Protein AF-A0A9D5QH71-F1 (afdb_monomer_lite)

Radius of gyration: 15.06 Å; chains: 1; bounding box: 37×32×44 Å

Secondary structure (DSSP, 8-state):
-B-EE-S--EEETTEEEEEEEEEEEEPPP-SSTTSS-EEEEEEEEETTTEEEEEEEEETTTEEEEEETTTEEEEEE--S--SS---EE---HHHHHHHHHHHHT-B-SS-HHHHHHHHHHHTT---SS-B--HHHHHHHHHHHHTT--

pLDDT: mean 78.32, std 13.32, range [40.09, 92.69]

Sequence (148 aa):
MDLRLYKAPYSEPYRPQVMRLLFEGAVPEGDGPMARREFYIYVWIRDAVHVESFQAVLADAVTLVYRAPGYLTAGRIGRVPFNRAIQASNQAGDKGLICDVMRDLSCAHFPKLVRLIERIAQGEMIACPRLAGEEADYLAHIAGKVNV

Foldseek 3Di:
DEKDFPDQWDADPVQNQKIKTKIKDWDPADPDPLGIWIKIKIFIAGNLWFTQKMWIDTHQFKIWIDGPQQDIFIATHPNDRDDDDGPGDPPPVRLVVRLVVLVPYAYPLQRVVSVLVSCVSVRDRDNTSTGDDSSSVVSVVSSVVVVD

Structure (mmCIF, N/CA/C/O backbone):
data_AF-A0A9D5QH71-F1
#
_entry.id   AF-A0A9D5QH71-F1
#
loop_
_atom_site.group_PDB
_atom_site.id
_atom_site.type_symbol
_atom_site.label_atom_id
_atom_site.label_alt_id
_atom_site.label_comp_id
_atom_site.label_asym_id
_atom_site.label_entity_id
_atom_site.label_seq_id
_atom_site.pdbx_PDB_ins_code
_atom_site.Cartn_x
_atom_site.Cartn_y
_atom_site.Cartn_z
_atom_site.occupancy
_atom_site.B_iso_or_equiv
_atom_site.auth_seq_id
_atom_site.auth_comp_id
_atom_site.auth_asym_id
_atom_site.auth_atom_id
_atom_site.pdbx_PDB_model_num
ATOM 1 N N . MET A 1 1 ? -4.585 -3.176 -14.233 1.00 78.12 1 MET A N 1
ATOM 2 C CA . MET A 1 1 ? -3.951 -4.306 -13.526 1.00 78.12 1 MET A CA 1
ATOM 3 C C . MET A 1 1 ? -4.735 -4.564 -12.257 1.00 78.12 1 MET A C 1
ATOM 5 O O . MET A 1 1 ? -4.874 -3.650 -11.452 1.00 78.12 1 MET A O 1
ATOM 9 N N . ASP A 1 2 ? -5.249 -5.778 -12.085 1.00 83.75 2 ASP A N 1
ATOM 10 C CA . ASP A 1 2 ? -6.093 -6.093 -10.932 1.00 83.75 2 ASP A CA 1
ATOM 11 C C . ASP A 1 2 ? -5.257 -6.616 -9.763 1.00 83.75 2 ASP A C 1
ATOM 13 O O . ASP A 1 2 ? -4.511 -7.588 -9.885 1.00 83.75 2 ASP A O 1
ATOM 17 N N . LEU A 1 3 ? -5.391 -5.944 -8.623 1.00 86.31 3 LEU A N 1
ATOM 18 C CA . LEU A 1 3 ? -4.862 -6.349 -7.334 1.00 86.31 3 LEU A CA 1
ATOM 19 C C . LEU A 1 3 ? -5.868 -7.227 -6.606 1.00 86.31 3 LEU A C 1
ATOM 21 O O . LEU A 1 3 ? -7.049 -6.887 -6.467 1.00 86.31 3 LEU A O 1
ATOM 25 N N . ARG A 1 4 ? -5.357 -8.309 -6.031 1.00 87.31 4 ARG A N 1
ATOM 26 C CA . ARG A 1 4 ? -6.100 -9.170 -5.113 1.00 87.31 4 ARG A CA 1
ATOM 27 C C . ARG A 1 4 ? -5.466 -9.151 -3.733 1.00 87.31 4 ARG A C 1
ATOM 29 O O . ARG A 1 4 ? -4.257 -8.976 -3.597 1.00 87.31 4 ARG A O 1
ATOM 36 N N . LEU A 1 5 ? -6.288 -9.347 -2.705 1.00 86.56 5 LEU A N 1
ATOM 37 C CA . LEU A 1 5 ? -5.793 -9.559 -1.350 1.00 86.56 5 LEU A CA 1
ATOM 38 C C . LEU A 1 5 ? -5.080 -10.920 -1.309 1.00 86.56 5 LEU A C 1
ATOM 40 O O . LEU A 1 5 ? -5.708 -11.953 -1.526 1.00 86.56 5 LEU A O 1
ATOM 44 N N . TYR A 1 6 ? -3.771 -10.912 -1.076 1.00 81.31 6 TYR A N 1
ATOM 45 C CA . TYR A 1 6 ? -2.928 -12.108 -1.133 1.00 81.31 6 TYR A CA 1
ATOM 46 C C . TYR A 1 6 ? -3.024 -12.952 0.140 1.00 81.31 6 TYR A C 1
ATOM 48 O O . TYR A 1 6 ? -2.979 -14.180 0.095 1.00 81.31 6 TYR A O 1
ATOM 56 N N . LYS A 1 7 ? -3.145 -12.293 1.297 1.00 78.06 7 LYS A N 1
ATOM 57 C CA . LYS A 1 7 ? -3.219 -12.945 2.609 1.00 78.06 7 LYS A CA 1
ATOM 58 C C . LYS A 1 7 ? -4.321 -12.335 3.458 1.00 78.06 7 LYS A C 1
ATOM 60 O O . LYS A 1 7 ? -4.687 -11.177 3.266 1.00 78.06 7 LYS A O 1
ATOM 65 N N . ALA A 1 8 ? -4.819 -13.120 4.413 1.00 80.50 8 ALA A N 1
ATOM 66 C CA . ALA A 1 8 ? -5.758 -12.630 5.412 1.00 80.50 8 ALA A CA 1
ATOM 67 C C . ALA A 1 8 ? -5.192 -11.382 6.122 1.00 80.50 8 ALA A C 1
ATOM 69 O O . ALA A 1 8 ? -3.974 -11.313 6.336 1.00 80.50 8 ALA A O 1
ATOM 70 N N . PRO A 1 9 ? -6.046 -10.406 6.484 1.00 83.62 9 PRO A N 1
ATOM 71 C CA . PRO A 1 9 ? -5.626 -9.264 7.285 1.00 83.62 9 PRO A CA 1
ATOM 72 C C . PRO A 1 9 ? -4.942 -9.724 8.571 1.00 83.62 9 PRO A C 1
ATOM 74 O O . PRO A 1 9 ? -5.374 -10.688 9.198 1.00 83.62 9 PRO A O 1
ATOM 77 N N . TYR A 1 10 ? -3.883 -9.025 8.964 1.00 83.50 10 TYR A N 1
ATOM 78 C CA . TYR A 1 10 ? -3.117 -9.348 10.166 1.00 83.50 10 TYR A CA 1
ATOM 79 C C . TYR A 1 10 ? -3.059 -8.145 11.103 1.00 83.50 10 TYR A C 1
ATOM 81 O O . TYR A 1 10 ? -2.637 -7.069 10.680 1.00 83.50 10 TYR A O 1
ATOM 89 N N . SER A 1 11 ? -3.440 -8.319 12.368 1.00 83.50 11 SER A N 1
ATOM 90 C CA . SER A 1 11 ? -3.303 -7.276 13.393 1.00 83.50 11 SER A CA 1
ATOM 91 C C . SER A 1 11 ? -1.898 -7.265 13.993 1.00 83.50 11 SER A C 1
ATOM 93 O O . SER A 1 11 ? -1.343 -8.312 14.324 1.00 83.50 11 SER A O 1
ATOM 95 N N . GLU A 1 12 ? -1.309 -6.081 14.158 1.00 80.38 12 GLU A N 1
ATOM 96 C CA . GLU A 1 12 ? 0.021 -5.937 14.759 1.00 80.38 12 GLU A CA 1
ATOM 97 C C . GLU A 1 12 ? -0.009 -6.324 16.257 1.00 80.38 12 GLU A C 1
ATOM 99 O O . GLU A 1 12 ? -0.765 -5.717 17.018 1.00 80.38 12 GLU A O 1
ATOM 104 N N . PRO A 1 13 ? 0.835 -7.263 16.740 1.00 79.94 13 PRO A N 1
ATOM 105 C CA . PRO A 1 13 ? 0.757 -7.790 18.111 1.00 79.94 13 PRO A CA 1
ATOM 106 C C . PRO A 1 13 ? 0.865 -6.728 19.209 1.00 79.94 13 PRO A C 1
ATOM 108 O O . PRO A 1 13 ? 0.237 -6.835 20.256 1.00 79.94 13 PRO A O 1
ATOM 111 N N . TYR A 1 14 ? 1.661 -5.686 18.961 1.00 82.75 14 TYR A N 1
ATOM 112 C CA . TYR A 1 14 ? 1.904 -4.593 19.907 1.00 82.75 14 TYR A CA 1
ATOM 113 C C . TYR A 1 14 ? 1.059 -3.346 19.613 1.00 82.75 14 TYR A C 1
ATOM 115 O O . TYR A 1 14 ? 1.163 -2.345 20.320 1.00 82.75 14 TYR A O 1
ATOM 123 N N . ARG A 1 15 ? 0.258 -3.384 18.543 1.00 84.06 15 ARG A N 1
ATOM 124 C CA . ARG A 1 15 ? -0.655 -2.322 18.108 1.00 84.06 15 ARG A CA 1
ATOM 125 C C . ARG A 1 15 ? -1.903 -2.972 17.494 1.00 84.06 15 ARG A C 1
ATOM 127 O O . ARG A 1 15 ? -2.083 -2.880 16.284 1.00 84.06 15 ARG A O 1
ATOM 134 N N . PRO A 1 16 ? -2.751 -3.646 18.293 1.00 82.75 16 PRO A N 1
ATOM 135 C CA . PRO A 1 16 ? -3.879 -4.443 17.792 1.00 82.75 16 PRO A CA 1
ATOM 136 C C . PRO A 1 16 ? -4.898 -3.631 16.980 1.00 82.75 16 PRO A C 1
ATOM 138 O O . PRO A 1 16 ? -5.620 -4.188 16.158 1.00 82.75 16 PRO A O 1
ATOM 141 N N . GLN A 1 17 ? -4.923 -2.312 17.171 1.00 84.38 17 GLN A N 1
ATOM 142 C CA . GLN A 1 17 ? -5.705 -1.368 16.380 1.00 84.38 17 GLN A CA 1
ATOM 143 C C . GLN A 1 17 ? -5.167 -1.146 14.955 1.00 84.38 17 GLN A C 1
ATOM 145 O O . GLN A 1 17 ? -5.827 -0.498 14.149 1.00 84.38 17 GLN A O 1
ATOM 150 N N . VAL A 1 18 ? -3.962 -1.626 14.638 1.00 87.31 18 VAL A N 1
ATOM 151 C CA . VAL A 1 18 ? -3.333 -1.509 13.319 1.00 87.31 18 VAL A CA 1
ATOM 152 C C . VAL A 1 18 ? -3.416 -2.845 12.597 1.00 87.31 18 VAL A C 1
ATOM 154 O O . VAL A 1 18 ? -2.858 -3.847 13.043 1.00 87.31 18 VAL A O 1
ATOM 157 N N . MET A 1 19 ? -4.062 -2.832 11.438 1.00 88.94 19 MET A N 1
ATOM 158 C CA . MET A 1 19 ? -4.164 -3.976 10.543 1.00 88.94 19 MET A CA 1
ATOM 159 C C . MET A 1 19 ? -3.252 -3.830 9.337 1.00 88.94 19 MET A C 1
ATOM 161 O O . MET A 1 19 ? -3.104 -2.746 8.773 1.00 88.94 19 MET A O 1
ATOM 165 N N . ARG A 1 20 ? -2.692 -4.956 8.908 1.00 89.69 20 ARG A N 1
ATOM 166 C CA . ARG A 1 20 ? -1.887 -5.089 7.701 1.00 89.69 20 ARG A CA 1
ATOM 167 C C . ARG A 1 20 ? -2.694 -5.763 6.610 1.00 89.69 20 ARG A C 1
ATOM 169 O O . ARG A 1 20 ? -3.175 -6.880 6.800 1.00 89.69 20 ARG A O 1
ATOM 176 N N . LEU A 1 21 ? -2.758 -5.115 5.456 1.00 90.38 21 LEU A N 1
ATOM 177 C CA . LEU A 1 21 ? -3.255 -5.703 4.218 1.00 90.38 21 LEU A CA 1
ATOM 178 C C . LEU A 1 21 ? -2.091 -5.926 3.261 1.00 90.38 21 LEU A C 1
ATOM 180 O O . LEU A 1 21 ? -1.220 -5.064 3.135 1.00 90.38 21 LEU A O 1
ATOM 184 N N . LEU A 1 22 ? -2.084 -7.081 2.598 1.00 90.19 22 LEU A N 1
ATOM 185 C CA . LEU A 1 22 ? -1.113 -7.4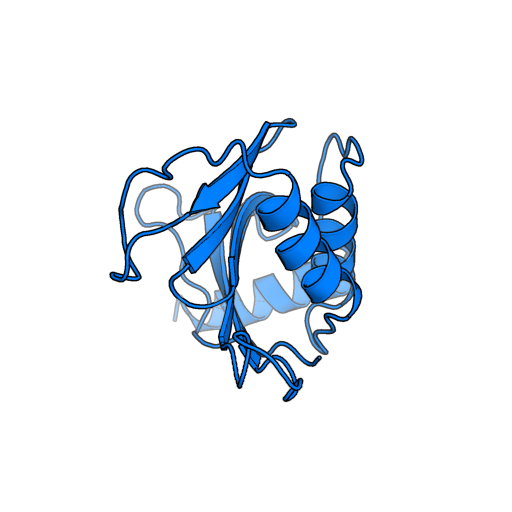20 1.566 1.00 90.19 22 LEU A CA 1
ATOM 186 C C . LEU A 1 22 ? -1.847 -7.716 0.265 1.00 90.19 22 LEU A C 1
ATOM 188 O O . LEU A 1 22 ? -2.593 -8.691 0.175 1.00 90.19 22 LEU A O 1
ATOM 192 N N . PHE A 1 23 ? -1.610 -6.874 -0.728 1.00 90.25 23 PHE A N 1
ATOM 193 C CA . PHE A 1 23 ? -2.120 -7.016 -2.080 1.00 90.25 23 PHE A CA 1
ATOM 194 C C . PHE A 1 23 ? -1.020 -7.504 -3.010 1.00 90.25 23 PHE A C 1
ATOM 196 O O . PHE A 1 23 ? 0.133 -7.092 -2.870 1.00 90.25 23 PHE A O 1
ATOM 203 N N . GLU A 1 24 ? -1.393 -8.327 -3.981 1.00 88.38 24 GLU A N 1
ATOM 204 C CA . GLU A 1 24 ? -0.519 -8.732 -5.078 1.00 88.38 24 GLU A CA 1
ATOM 205 C C . GLU A 1 24 ? -1.207 -8.527 -6.428 1.00 88.38 24 GLU A C 1
ATOM 207 O O . GLU A 1 24 ? -2.434 -8.622 -6.542 1.00 88.38 24 GLU A O 1
ATOM 212 N N . GLY A 1 25 ? -0.405 -8.274 -7.455 1.00 84.75 25 GLY A N 1
ATOM 213 C CA . GLY A 1 25 ? -0.822 -8.270 -8.849 1.00 84.75 25 GLY A CA 1
ATOM 214 C C . GLY A 1 25 ? 0.357 -8.573 -9.765 1.00 84.75 25 GLY A C 1
ATOM 215 O O . GLY A 1 25 ? 1.517 -8.414 -9.385 1.00 84.75 25 GLY A O 1
ATOM 216 N N . ALA A 1 26 ? 0.060 -9.016 -10.982 1.00 80.25 26 ALA A N 1
ATOM 217 C CA . ALA A 1 26 ? 1.065 -9.239 -12.013 1.00 80.25 26 ALA A CA 1
ATOM 218 C C . ALA A 1 26 ? 1.049 -8.071 -13.000 1.00 80.25 26 ALA A C 1
ATOM 220 O O . ALA A 1 26 ? -0.002 -7.757 -13.564 1.00 80.25 26 ALA A O 1
ATOM 221 N N . VAL A 1 27 ? 2.207 -7.448 -13.226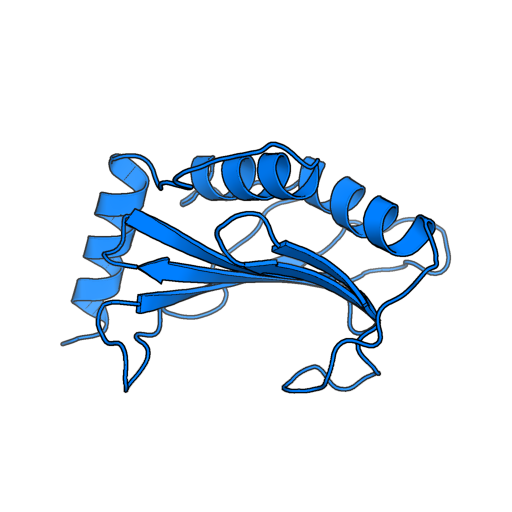 1.00 69.44 27 VAL A N 1
ATOM 222 C CA . VAL A 1 27 ? 2.349 -6.438 -14.278 1.00 69.44 27 VAL A CA 1
ATOM 223 C C . VAL A 1 27 ? 2.253 -7.148 -15.632 1.00 69.44 27 VAL A C 1
ATOM 225 O O . VAL A 1 27 ? 2.958 -8.146 -15.830 1.00 69.44 27 VAL A O 1
ATOM 228 N N . PRO A 1 28 ? 1.378 -6.688 -16.551 1.00 62.28 28 PRO A N 1
ATOM 229 C CA . PRO A 1 28 ? 1.262 -7.279 -17.879 1.00 62.28 28 PRO A CA 1
ATOM 230 C C . PRO A 1 28 ? 2.614 -7.275 -18.602 1.00 62.28 28 PRO A C 1
ATOM 232 O O . PRO A 1 28 ? 3.458 -6.409 -18.374 1.00 62.28 28 PRO A O 1
ATOM 235 N N . GLU A 1 29 ? 2.832 -8.279 -19.452 1.00 59.31 29 GLU A N 1
ATOM 236 C CA . GLU A 1 29 ? 4.075 -8.423 -20.211 1.00 59.31 29 GLU A CA 1
ATOM 237 C C . GLU A 1 29 ? 4.340 -7.193 -21.081 1.00 59.31 29 GLU A C 1
ATOM 239 O O . GLU A 1 29 ? 3.491 -6.785 -21.869 1.00 59.31 29 GLU A O 1
ATOM 244 N N . GLY A 1 30 ? 5.534 -6.621 -20.933 1.00 56.72 30 GLY A N 1
ATOM 245 C CA . GLY A 1 30 ? 6.074 -5.606 -21.827 1.00 56.72 30 GLY A CA 1
ATOM 246 C C . GLY A 1 30 ? 7.409 -6.068 -22.403 1.00 56.72 30 GLY A C 1
ATOM 247 O O . GLY A 1 30 ? 8.158 -6.791 -21.738 1.00 56.72 30 GLY A O 1
ATOM 248 N N . ASP A 1 31 ? 7.717 -5.630 -23.621 1.00 44.94 31 ASP A N 1
ATOM 249 C CA . ASP A 1 31 ? 9.020 -5.862 -24.242 1.00 44.94 31 ASP A CA 1
ATOM 250 C C . ASP A 1 31 ? 10.087 -4.984 -23.568 1.00 44.94 31 ASP A C 1
ATOM 252 O O . ASP A 1 31 ? 10.000 -3.756 -23.550 1.00 44.94 31 ASP A O 1
ATOM 256 N N . GLY A 1 32 ? 11.100 -5.620 -22.972 1.00 54.81 32 GLY A N 1
ATOM 257 C CA . GLY A 1 32 ? 12.221 -4.949 -22.307 1.00 54.81 32 GLY A CA 1
ATOM 258 C C . GLY A 1 32 ? 12.738 -5.702 -21.073 1.00 54.81 32 GLY A C 1
ATOM 259 O O . GLY A 1 32 ? 12.236 -6.774 -20.736 1.00 54.81 32 GLY A O 1
ATOM 260 N N . PRO A 1 33 ? 13.708 -5.142 -20.322 1.00 50.59 33 PRO A N 1
ATOM 261 C CA . PRO A 1 33 ? 14.260 -5.731 -19.086 1.00 50.59 33 PRO A CA 1
ATOM 262 C C . PRO A 1 33 ? 13.239 -5.846 -17.929 1.00 50.59 33 PRO A C 1
ATOM 264 O O . PRO A 1 33 ? 13.602 -6.069 -16.771 1.00 50.59 33 PRO A O 1
ATOM 267 N N . MET A 1 34 ? 11.954 -5.657 -18.227 1.00 52.06 34 MET A N 1
ATOM 268 C CA . MET A 1 34 ? 10.815 -5.642 -17.319 1.00 52.06 34 MET A CA 1
ATOM 269 C C . MET A 1 34 ? 9.789 -6.747 -17.617 1.00 52.06 34 MET A C 1
ATOM 271 O O . MET A 1 34 ? 8.672 -6.667 -17.115 1.00 52.06 34 MET A O 1
ATOM 275 N N . ALA A 1 35 ? 10.169 -7.782 -18.380 1.00 52.00 35 ALA A N 1
ATOM 276 C CA . ALA A 1 35 ? 9.370 -8.994 -18.582 1.00 52.00 35 ALA A CA 1
ATOM 277 C C . ALA A 1 35 ? 8.839 -9.543 -17.237 1.00 52.00 35 ALA A C 1
ATOM 279 O O . ALA A 1 35 ? 9.613 -9.665 -16.288 1.00 52.00 35 ALA A O 1
ATOM 280 N N . ARG A 1 36 ? 7.518 -9.790 -17.167 1.00 54.03 36 ARG A N 1
ATOM 281 C CA . ARG A 1 36 ? 6.696 -10.209 -16.003 1.00 54.03 36 ARG A CA 1
ATOM 282 C C . ARG A 1 36 ? 7.274 -9.869 -14.629 1.00 54.03 36 ARG A C 1
ATOM 284 O O . ARG A 1 36 ? 8.040 -10.637 -14.050 1.00 54.03 36 ARG A O 1
ATOM 291 N N . ARG A 1 37 ? 6.820 -8.754 -14.056 1.00 65.00 37 ARG A N 1
ATOM 292 C CA . ARG A 1 37 ? 7.142 -8.382 -12.675 1.00 65.00 37 ARG A CA 1
ATOM 293 C C . ARG A 1 37 ? 5.925 -8.521 -11.776 1.00 65.00 37 ARG A C 1
ATOM 295 O O . ARG A 1 37 ? 4.843 -8.038 -12.093 1.00 65.00 37 ARG A O 1
ATOM 302 N N . GLU A 1 38 ? 6.126 -9.182 -10.647 1.00 79.44 38 GLU A N 1
ATOM 303 C CA . GLU A 1 38 ? 5.171 -9.186 -9.546 1.00 79.44 38 GLU A CA 1
ATOM 304 C C . GLU A 1 38 ? 5.144 -7.801 -8.901 1.00 79.44 38 GLU A C 1
ATOM 306 O O . GLU A 1 38 ? 6.162 -7.104 -8.835 1.00 79.44 38 GLU A O 1
ATOM 311 N N . PHE A 1 39 ? 3.977 -7.390 -8.435 1.00 85.44 39 PHE A N 1
ATOM 312 C CA . PHE A 1 39 ? 3.794 -6.128 -7.749 1.00 85.44 39 PHE A CA 1
ATOM 313 C C . PHE A 1 39 ? 3.034 -6.359 -6.451 1.00 85.44 39 PHE A C 1
ATOM 315 O O . PHE A 1 39 ? 1.976 -6.988 -6.442 1.00 85.44 39 PHE A O 1
ATOM 322 N N . TYR A 1 40 ? 3.572 -5.824 -5.360 1.00 87.81 40 TYR A N 1
ATOM 323 C CA . TYR A 1 40 ? 3.030 -5.999 -4.020 1.00 87.81 40 TYR A CA 1
ATOM 324 C C . TYR A 1 40 ? 2.745 -4.648 -3.373 1.00 87.81 40 TYR A C 1
ATOM 326 O O . TYR A 1 40 ? 3.568 -3.735 -3.452 1.00 87.81 40 TYR A O 1
ATOM 334 N N . ILE A 1 41 ? 1.614 -4.539 -2.672 1.00 90.81 41 ILE A N 1
ATOM 335 C CA . ILE A 1 41 ? 1.325 -3.411 -1.778 1.00 90.81 41 ILE A CA 1
ATOM 336 C C . ILE A 1 41 ? 1.040 -3.937 -0.378 1.00 90.81 41 ILE A C 1
ATOM 338 O O . ILE A 1 41 ? 0.094 -4.687 -0.158 1.00 90.81 41 ILE A O 1
ATOM 342 N N . TYR A 1 42 ? 1.826 -3.462 0.578 1.00 91.19 42 TYR A N 1
ATOM 343 C CA . TYR A 1 42 ? 1.596 -3.610 2.005 1.00 91.19 42 TYR A CA 1
ATOM 344 C C . TYR A 1 42 ? 0.995 -2.315 2.538 1.00 91.19 42 TYR A C 1
ATOM 346 O O . TYR A 1 42 ? 1.583 -1.252 2.355 1.00 91.19 42 TYR A O 1
ATOM 354 N N . VAL A 1 43 ? -0.148 -2.387 3.212 1.00 92.44 43 VAL A N 1
ATOM 355 C CA . VAL A 1 43 ? -0.833 -1.214 3.771 1.00 92.44 43 VAL A CA 1
ATOM 356 C C . VAL A 1 43 ? -1.070 -1.428 5.259 1.00 92.44 43 VAL A C 1
ATOM 358 O O . VAL A 1 43 ? -1.581 -2.477 5.647 1.00 92.44 43 VAL A O 1
ATOM 361 N N . TRP A 1 44 ? -0.729 -0.434 6.080 1.00 92.69 44 TRP A N 1
ATOM 362 C CA . TRP A 1 44 ? -1.037 -0.396 7.509 1.00 92.69 44 TRP A CA 1
ATOM 363 C C . TRP A 1 44 ? -2.190 0.567 7.762 1.00 92.69 44 TRP A C 1
ATOM 365 O O . TRP A 1 44 ? -2.086 1.761 7.469 1.00 92.69 44 TRP A O 1
ATOM 375 N N . ILE A 1 45 ? -3.277 0.043 8.322 1.00 91.12 45 ILE A N 1
ATOM 376 C CA . ILE A 1 45 ? -4.522 0.770 8.552 1.00 91.12 45 ILE A CA 1
ATOM 377 C C . ILE A 1 45 ? -4.850 0.740 10.043 1.00 91.12 45 ILE A C 1
ATOM 379 O O . ILE A 1 45 ? -5.107 -0.325 10.601 1.00 91.12 45 ILE A O 1
ATOM 383 N N . ARG A 1 46 ? -4.861 1.908 10.685 1.00 89.56 46 ARG A N 1
ATOM 384 C CA . ARG A 1 46 ? -5.294 2.093 12.072 1.00 89.56 46 ARG A CA 1
ATOM 385 C C . ARG A 1 46 ? -6.813 2.232 12.147 1.00 89.56 46 ARG A C 1
ATOM 387 O O . ARG A 1 46 ? -7.417 2.941 11.337 1.00 89.56 46 ARG A O 1
ATOM 394 N N . ASP A 1 47 ? -7.414 1.572 13.130 1.00 86.00 47 ASP A N 1
ATOM 395 C CA . ASP A 1 47 ? -8.844 1.626 13.451 1.00 86.00 47 ASP A CA 1
ATOM 396 C C . ASP A 1 47 ? -9.732 1.305 12.236 1.00 86.00 47 ASP A C 1
ATOM 398 O O . ASP A 1 47 ? -10.788 1.900 12.063 1.00 86.00 47 ASP A O 1
ATOM 402 N N . ALA A 1 48 ? -9.259 0.422 11.342 1.00 83.06 48 ALA A N 1
ATOM 403 C CA . ALA A 1 48 ? -9.890 0.069 10.060 1.00 83.06 48 ALA A CA 1
ATOM 404 C C . ALA A 1 48 ? -10.160 1.248 9.097 1.00 83.06 48 ALA A C 1
ATOM 406 O O . ALA A 1 48 ? -10.847 1.086 8.092 1.00 83.06 48 ALA A O 1
ATOM 407 N N . VAL A 1 49 ? -9.621 2.436 9.379 1.00 84.88 49 VAL A N 1
ATOM 408 C CA . VAL A 1 49 ? -10.044 3.671 8.711 1.00 84.88 49 VAL A CA 1
ATOM 409 C C . VAL A 1 49 ? -8.865 4.532 8.262 1.00 84.88 49 VAL A C 1
ATOM 411 O O . VAL A 1 49 ? -8.954 5.165 7.216 1.00 84.88 49 VAL A O 1
ATOM 414 N N . HIS A 1 50 ? -7.753 4.566 8.995 1.00 88.44 50 HIS A N 1
ATOM 415 C CA . HIS A 1 50 ? -6.669 5.523 8.756 1.00 88.44 50 HIS A CA 1
ATOM 416 C C . HIS A 1 50 ? -5.432 4.832 8.194 1.00 88.44 50 HIS A C 1
ATOM 418 O O . HIS A 1 50 ? -4.858 3.975 8.858 1.00 88.44 50 HIS A O 1
ATOM 424 N N . VAL A 1 51 ? -4.973 5.223 7.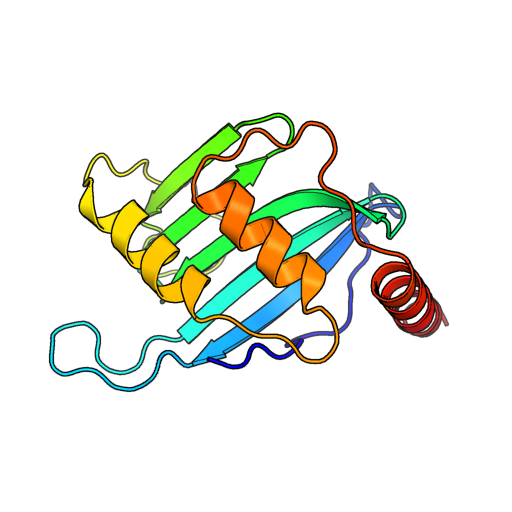006 1.00 90.06 51 VAL A N 1
ATOM 425 C CA . VAL A 1 51 ? -3.731 4.678 6.439 1.00 90.06 51 VAL A CA 1
ATOM 426 C C . VAL A 1 51 ? -2.531 5.350 7.117 1.00 90.06 51 VAL A C 1
ATOM 428 O O . VAL A 1 51 ? -2.262 6.527 6.890 1.00 90.06 51 VAL A O 1
ATOM 431 N N . GLU A 1 52 ? -1.797 4.604 7.951 1.00 90.12 52 GLU A N 1
ATOM 432 C CA . GLU A 1 52 ? -0.580 5.095 8.626 1.00 90.12 52 GLU A CA 1
ATOM 433 C C . GLU A 1 52 ? 0.633 5.084 7.700 1.00 90.12 52 GLU A C 1
ATOM 435 O O . GLU A 1 52 ? 1.507 5.950 7.756 1.00 90.12 52 GLU A O 1
ATOM 440 N N . SER A 1 53 ? 0.728 4.028 6.900 1.00 91.19 53 SER A N 1
ATOM 441 C CA . SER A 1 53 ? 1.852 3.792 6.013 1.00 91.19 53 SER A CA 1
ATOM 442 C C . SER A 1 53 ? 1.470 2.788 4.942 1.00 91.19 53 SER A C 1
ATOM 444 O O . SER A 1 53 ? 0.561 1.972 5.117 1.00 91.19 53 SER A O 1
ATOM 446 N N . PHE A 1 54 ? 2.195 2.835 3.836 1.00 92.12 54 PHE A N 1
ATOM 447 C CA . PHE A 1 54 ? 2.206 1.744 2.880 1.00 92.12 54 PHE A CA 1
ATOM 448 C C . PHE A 1 54 ? 3.619 1.523 2.360 1.00 92.12 54 PHE A C 1
ATOM 450 O O . PHE A 1 54 ? 4.464 2.421 2.381 1.00 92.12 54 PHE A O 1
ATOM 457 N N . GLN A 1 55 ? 3.853 0.319 1.867 1.00 89.94 55 GLN A N 1
ATOM 458 C CA . GLN A 1 55 ? 5.023 -0.035 1.093 1.00 89.94 55 GLN A CA 1
ATOM 459 C C . GLN A 1 55 ? 4.557 -0.707 -0.189 1.00 89.94 55 GLN A C 1
ATOM 461 O O . GLN A 1 55 ? 3.911 -1.749 -0.144 1.00 89.94 55 GLN A O 1
ATOM 466 N N . ALA A 1 56 ? 4.918 -0.127 -1.32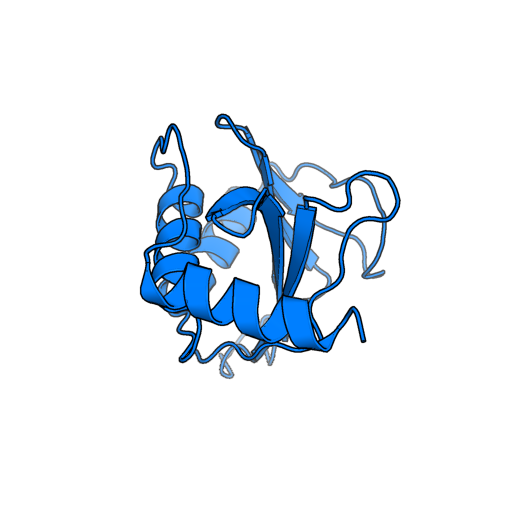3 1.00 90.19 56 ALA A N 1
ATOM 467 C CA . ALA A 1 56 ? 4.763 -0.765 -2.614 1.00 90.19 56 ALA A CA 1
ATOM 468 C C . ALA A 1 56 ? 6.103 -1.281 -3.115 1.00 90.19 56 ALA A C 1
ATOM 470 O O . ALA A 1 56 ? 7.153 -0.681 -2.857 1.00 90.19 56 ALA A O 1
ATOM 471 N N . VAL A 1 57 ? 6.059 -2.409 -3.808 1.00 86.69 57 VAL A N 1
ATOM 472 C CA . VAL A 1 57 ? 7.233 -3.134 -4.278 1.00 86.69 57 VAL A CA 1
ATOM 473 C C . VAL A 1 57 ? 6.955 -3.623 -5.693 1.00 86.69 57 VAL A C 1
ATOM 475 O O . VAL A 1 57 ? 5.984 -4.339 -5.920 1.00 86.69 57 VAL A O 1
ATOM 478 N N . LEU A 1 58 ? 7.797 -3.214 -6.640 1.00 84.88 58 LEU A N 1
ATOM 479 C CA . LEU A 1 58 ? 7.755 -3.653 -8.031 1.00 84.88 58 LEU A CA 1
ATOM 480 C C . LEU A 1 58 ? 8.940 -4.585 -8.300 1.00 84.88 58 LEU A C 1
ATOM 482 O O . LEU A 1 58 ? 10.091 -4.134 -8.385 1.00 84.88 58 LEU A O 1
ATOM 486 N N . ALA A 1 59 ? 8.636 -5.876 -8.450 1.00 76.19 59 ALA A N 1
ATOM 487 C CA . ALA A 1 59 ? 9.583 -6.990 -8.369 1.00 76.19 59 ALA A CA 1
ATOM 488 C C . ALA A 1 59 ? 10.491 -6.907 -7.126 1.00 76.19 59 ALA A C 1
ATOM 490 O O . ALA A 1 59 ? 10.284 -6.096 -6.232 1.00 76.19 59 ALA A O 1
ATOM 491 N N . ASP A 1 60 ? 11.568 -7.685 -7.087 1.00 66.38 60 ASP A N 1
ATOM 492 C CA . ASP A 1 60 ? 12.554 -7.640 -5.998 1.00 66.38 60 ASP A CA 1
ATOM 493 C C . ASP A 1 60 ? 13.545 -6.467 -6.117 1.00 66.38 60 ASP A C 1
ATOM 495 O O . ASP A 1 60 ? 14.717 -6.606 -5.766 1.00 66.38 60 ASP A O 1
ATOM 499 N N . ALA A 1 61 ? 13.130 -5.336 -6.701 1.00 72.75 61 ALA A N 1
ATOM 500 C CA . ALA A 1 61 ? 14.065 -4.305 -7.150 1.00 72.75 61 ALA A CA 1
ATOM 501 C C . ALA A 1 61 ? 13.711 -2.889 -6.706 1.00 72.75 61 ALA A C 1
ATOM 503 O O . ALA A 1 61 ? 14.611 -2.177 -6.273 1.00 72.75 61 ALA A O 1
ATOM 504 N N . VAL A 1 62 ? 12.452 -2.456 -6.815 1.00 81.88 62 VAL A N 1
ATOM 505 C CA . VAL A 1 62 ? 12.062 -1.053 -6.587 1.00 81.88 62 VAL A CA 1
ATOM 506 C C . VAL A 1 62 ? 10.978 -0.977 -5.526 1.00 81.88 62 VAL A C 1
ATOM 508 O O . VAL A 1 62 ? 10.008 -1.727 -5.574 1.00 81.88 62 VAL A O 1
ATOM 511 N N . THR A 1 63 ? 11.123 -0.057 -4.575 1.00 86.56 63 THR A N 1
ATOM 512 C CA . THR A 1 63 ? 10.152 0.155 -3.504 1.00 86.56 63 THR A CA 1
ATOM 513 C C . THR A 1 63 ? 9.803 1.621 -3.320 1.00 86.56 63 THR A C 1
ATOM 515 O O . THR A 1 63 ? 10.655 2.497 -3.471 1.00 86.56 63 THR A O 1
ATOM 518 N N . LEU A 1 64 ? 8.549 1.868 -2.950 1.00 88.62 64 LEU A N 1
ATOM 519 C CA . LEU A 1 64 ? 8.037 3.160 -2.519 1.00 88.62 64 LEU A CA 1
ATOM 520 C C . LEU A 1 64 ? 7.417 2.994 -1.136 1.00 88.62 64 LEU A C 1
ATOM 522 O O . LEU A 1 64 ? 6.522 2.171 -0.956 1.00 88.62 64 LEU A O 1
ATOM 526 N N . VAL A 1 65 ? 7.882 3.776 -0.169 1.00 89.12 65 VAL A N 1
ATOM 527 C CA . VAL A 1 65 ? 7.383 3.757 1.204 1.00 89.12 65 VAL A CA 1
ATOM 528 C C . VAL A 1 65 ? 6.803 5.103 1.562 1.00 89.12 65 VAL A C 1
ATOM 530 O O . VAL A 1 65 ? 7.476 6.122 1.452 1.00 89.12 65 VAL A O 1
ATOM 533 N N . TYR A 1 66 ? 5.573 5.076 2.051 1.00 89.44 66 TYR A N 1
ATOM 534 C CA . TYR A 1 66 ? 4.891 6.214 2.636 1.00 89.44 66 TYR A CA 1
ATOM 535 C C . TYR A 1 66 ? 4.769 6.045 4.149 1.00 89.44 66 TYR A C 1
ATOM 537 O O . TYR A 1 66 ? 4.441 4.958 4.626 1.00 89.44 66 TYR A O 1
ATOM 545 N N . ARG A 1 67 ? 4.977 7.126 4.904 1.00 88.06 67 ARG A N 1
ATOM 546 C CA . ARG A 1 67 ? 4.641 7.240 6.327 1.00 88.06 67 ARG A CA 1
ATOM 547 C C . ARG A 1 67 ? 3.927 8.563 6.573 1.00 88.06 67 ARG A C 1
ATOM 549 O O . ARG A 1 67 ? 4.444 9.628 6.230 1.00 88.06 67 ARG A O 1
ATOM 556 N N . ALA A 1 68 ? 2.752 8.493 7.182 1.00 79.25 68 ALA A N 1
ATOM 557 C CA . ALA A 1 68 ? 2.005 9.676 7.565 1.00 79.25 68 ALA A CA 1
ATOM 558 C C . ALA A 1 68 ? 2.663 10.385 8.771 1.00 79.25 68 ALA A C 1
ATOM 560 O O . ALA A 1 68 ? 3.114 9.706 9.699 1.00 79.25 68 ALA A O 1
ATOM 561 N N . PRO A 1 69 ? 2.674 11.730 8.808 1.00 76.50 69 PRO A N 1
ATOM 562 C CA . PRO A 1 69 ? 2.303 12.645 7.728 1.00 76.50 69 PRO A CA 1
ATOM 563 C C . PRO A 1 69 ? 3.476 12.910 6.759 1.00 76.50 69 PRO A C 1
ATOM 565 O O . PRO A 1 69 ? 4.539 13.374 7.161 1.00 76.50 69 PRO A O 1
ATOM 568 N N . GLY A 1 70 ? 3.251 12.680 5.460 1.00 70.62 70 GLY A N 1
ATOM 569 C CA . GLY A 1 70 ? 4.015 13.325 4.380 1.00 70.62 70 GLY A CA 1
ATOM 570 C C . GLY A 1 70 ? 5.413 12.788 4.051 1.00 70.62 70 GLY A C 1
ATOM 571 O O . GLY A 1 70 ? 6.109 13.411 3.254 1.00 70.62 70 GLY A O 1
ATOM 572 N N . TYR A 1 71 ? 5.849 11.656 4.605 1.00 82.62 71 TYR A N 1
ATOM 573 C CA . TYR A 1 71 ? 7.152 11.085 4.255 1.00 82.62 71 TYR A CA 1
ATOM 574 C C . TYR A 1 71 ? 7.003 10.030 3.158 1.00 82.62 71 TYR A C 1
ATOM 576 O O . TYR A 1 71 ? 6.446 8.964 3.408 1.00 82.62 71 TYR A O 1
ATOM 584 N N . LEU A 1 72 ? 7.499 10.318 1.952 1.00 84.62 72 LEU A N 1
ATOM 585 C CA . LEU A 1 72 ? 7.491 9.396 0.814 1.00 84.62 72 LEU A CA 1
ATOM 586 C C . LEU A 1 72 ? 8.923 9.148 0.320 1.00 84.62 72 LEU A C 1
ATOM 588 O O . LEU A 1 72 ? 9.587 10.072 -0.148 1.00 84.62 72 LEU A O 1
ATOM 592 N N . THR A 1 73 ? 9.374 7.897 0.375 1.00 86.06 73 THR A N 1
ATOM 593 C CA . THR A 1 73 ? 10.736 7.490 0.006 1.00 86.06 73 THR A CA 1
ATOM 594 C C . THR A 1 73 ? 10.702 6.411 -1.057 1.00 86.06 73 THR A C 1
ATOM 596 O O . THR A 1 73 ? 10.089 5.364 -0.858 1.00 86.06 73 THR A O 1
ATOM 599 N N . ALA A 1 74 ? 11.399 6.646 -2.167 1.00 84.31 74 ALA A N 1
ATOM 600 C CA . ALA A 1 74 ? 11.647 5.643 -3.193 1.00 84.31 74 ALA A CA 1
ATOM 601 C C . ALA A 1 74 ? 13.075 5.098 -3.070 1.00 84.31 74 ALA A C 1
ATOM 603 O O . ALA A 1 74 ? 14.012 5.815 -2.710 1.00 84.31 74 ALA A O 1
ATOM 604 N N . GLY A 1 75 ? 13.256 3.823 -3.378 1.00 80.31 75 GLY A N 1
ATOM 605 C CA . GLY A 1 75 ? 14.574 3.212 -3.361 1.00 80.31 75 GLY A CA 1
ATOM 606 C C . GLY A 1 75 ? 14.579 1.824 -3.956 1.00 80.31 75 GLY A C 1
ATOM 607 O O . GLY A 1 75 ? 13.568 1.346 -4.472 1.00 80.31 75 GLY A O 1
ATOM 608 N N . ARG A 1 76 ? 15.735 1.171 -3.860 1.00 78.06 76 ARG A N 1
ATOM 609 C CA . ARG A 1 76 ? 15.881 -0.220 -4.273 1.00 78.06 76 ARG A CA 1
ATOM 610 C C . ARG A 1 76 ? 16.002 -1.136 -3.070 1.00 78.06 76 ARG A C 1
ATOM 612 O O . ARG A 1 76 ? 16.652 -0.798 -2.078 1.00 78.06 76 ARG A O 1
ATOM 619 N N . ILE A 1 77 ? 15.369 -2.297 -3.171 1.00 70.19 77 ILE A N 1
ATOM 620 C CA . ILE A 1 77 ? 15.560 -3.406 -2.237 1.00 70.19 77 ILE A CA 1
ATOM 621 C C . ILE A 1 77 ? 16.479 -4.394 -2.957 1.00 70.19 77 ILE A C 1
ATOM 623 O O . ILE A 1 77 ? 16.352 -4.600 -4.160 1.00 70.19 77 ILE A O 1
ATOM 627 N N . GLY A 1 78 ? 17.471 -4.950 -2.259 1.00 57.69 78 GLY A N 1
ATOM 628 C CA . GLY A 1 78 ? 18.253 -6.055 -2.821 1.00 57.69 78 GLY A CA 1
ATOM 629 C C . GLY A 1 78 ? 17.362 -7.274 -3.099 1.00 57.69 78 GLY A C 1
ATOM 630 O O . GLY A 1 78 ? 16.225 -7.313 -2.649 1.00 57.69 78 GLY A O 1
ATOM 631 N N . ARG A 1 79 ? 17.907 -8.301 -3.767 1.00 55.94 79 ARG A N 1
ATOM 632 C CA . ARG A 1 79 ? 17.220 -9.544 -4.201 1.00 55.94 79 ARG A CA 1
ATOM 633 C C . ARG A 1 79 ? 16.585 -10.415 -3.086 1.00 55.94 79 ARG A C 1
ATOM 635 O O . ARG A 1 79 ? 16.383 -11.604 -3.294 1.00 55.94 79 ARG A O 1
ATOM 642 N N . VAL A 1 80 ? 16.339 -9.888 -1.886 1.00 51.16 80 VAL A N 1
ATOM 643 C CA . VAL A 1 80 ? 15.733 -10.619 -0.767 1.00 51.16 80 VAL A CA 1
ATOM 644 C C . VAL A 1 80 ? 14.518 -9.832 -0.245 1.00 51.16 80 VAL A C 1
ATOM 646 O O . VAL A 1 80 ? 14.695 -8.710 0.234 1.00 51.16 80 VAL A O 1
ATOM 649 N N . PRO A 1 81 ? 13.301 -10.404 -0.299 1.00 48.88 81 PRO A N 1
ATOM 650 C CA . PRO A 1 81 ? 12.045 -9.645 -0.247 1.00 48.88 81 PRO A CA 1
ATOM 651 C C . PRO A 1 81 ? 11.592 -9.148 1.138 1.00 48.88 81 PRO A C 1
ATOM 653 O O . PRO A 1 81 ? 10.570 -8.471 1.230 1.00 48.88 81 PRO A O 1
ATOM 656 N N . PHE A 1 82 ? 12.316 -9.428 2.230 1.00 45.75 82 PHE A N 1
ATOM 657 C CA . PHE A 1 82 ? 11.836 -9.110 3.583 1.00 45.75 82 PHE A CA 1
ATOM 658 C C . PHE A 1 82 ? 12.918 -8.475 4.478 1.00 45.75 82 PHE A C 1
ATOM 660 O O . PHE A 1 82 ? 14.007 -9.018 4.646 1.00 45.75 82 PHE A O 1
ATOM 667 N N . ASN A 1 83 ? 12.581 -7.333 5.095 1.00 42.31 83 ASN A N 1
ATOM 668 C CA . ASN A 1 83 ? 13.319 -6.660 6.180 1.00 42.31 83 ASN A CA 1
ATOM 669 C C . ASN A 1 83 ? 14.750 -6.153 5.887 1.00 42.31 83 ASN A C 1
ATOM 671 O O . ASN A 1 83 ? 15.677 -6.440 6.647 1.00 42.31 83 ASN A O 1
ATOM 675 N N . ARG A 1 84 ? 14.958 -5.299 4.871 1.00 52.31 84 ARG A N 1
ATOM 676 C CA . ARG A 1 84 ? 16.203 -4.502 4.783 1.00 52.31 84 ARG A CA 1
ATOM 677 C C . ARG A 1 84 ? 15.987 -3.008 4.581 1.00 52.31 84 ARG A C 1
ATOM 679 O O . ARG A 1 84 ? 14.978 -2.571 4.037 1.00 52.31 84 ARG A O 1
ATOM 686 N N . ALA A 1 85 ? 16.984 -2.255 5.053 1.00 49.34 85 ALA A N 1
ATOM 687 C CA . ALA A 1 85 ? 17.126 -0.821 4.862 1.00 49.34 85 ALA A CA 1
ATOM 688 C C . ALA A 1 85 ? 16.998 -0.482 3.375 1.00 49.34 85 ALA A C 1
ATOM 690 O O . ALA A 1 85 ? 17.734 -1.011 2.542 1.00 49.34 85 ALA A O 1
ATOM 691 N N . ILE A 1 86 ? 16.043 0.389 3.062 1.00 54.38 86 ILE A N 1
ATOM 692 C CA . ILE A 1 86 ? 15.864 0.936 1.722 1.00 54.38 86 ILE A CA 1
ATOM 693 C C . ILE A 1 86 ? 17.148 1.685 1.388 1.00 54.38 86 ILE A C 1
ATOM 695 O O . ILE A 1 86 ? 17.485 2.662 2.059 1.00 54.38 86 ILE A O 1
ATOM 699 N N . GLN A 1 87 ? 17.873 1.232 0.368 1.00 56.69 87 GLN A N 1
ATOM 700 C CA . GLN A 1 87 ? 18.914 2.069 -0.208 1.00 56.69 87 GLN A CA 1
ATOM 701 C C . GLN A 1 87 ? 18.191 3.154 -0.994 1.00 56.69 87 GLN A C 1
ATOM 703 O O . GLN A 1 87 ? 17.593 2.877 -2.038 1.00 56.69 87 GLN A O 1
ATOM 708 N N . ALA A 1 88 ? 18.174 4.364 -0.427 1.00 56.91 88 ALA A N 1
ATOM 709 C CA . ALA A 1 88 ? 17.613 5.532 -1.086 1.00 56.91 88 ALA A CA 1
ATOM 710 C C . ALA A 1 88 ? 18.235 5.631 -2.482 1.00 56.91 88 ALA A C 1
ATOM 712 O O . ALA A 1 88 ? 19.458 5.669 -2.630 1.00 56.91 88 ALA A O 1
ATOM 713 N N . SER A 1 89 ? 17.385 5.589 -3.503 1.00 60.47 89 SER A N 1
ATOM 714 C CA . SER A 1 89 ? 17.828 5.689 -4.886 1.00 60.47 89 SER A CA 1
ATOM 715 C C . SER A 1 89 ? 17.624 7.124 -5.332 1.00 60.47 89 SER A C 1
ATOM 717 O O . SER A 1 89 ? 16.506 7.630 -5.316 1.00 60.47 89 SER A O 1
ATOM 719 N N . ASN A 1 90 ? 18.706 7.767 -5.764 1.00 55.00 90 ASN A N 1
ATOM 720 C CA . ASN A 1 90 ? 18.629 9.058 -6.448 1.00 55.00 90 ASN A CA 1
ATOM 721 C C . ASN A 1 90 ? 18.342 8.885 -7.950 1.00 55.00 90 ASN A C 1
ATOM 723 O O . ASN A 1 90 ? 18.373 9.861 -8.699 1.00 55.00 90 ASN A O 1
ATOM 727 N N . GLN A 1 91 ? 18.087 7.656 -8.424 1.00 61.09 91 GLN A N 1
ATOM 728 C CA . GLN A 1 91 ? 17.677 7.437 -9.806 1.00 61.09 91 GLN A CA 1
ATOM 729 C C . GLN A 1 91 ? 16.234 7.912 -9.964 1.00 61.09 91 GLN A C 1
ATOM 731 O O . GLN A 1 91 ? 15.296 7.228 -9.557 1.00 61.09 91 GLN A O 1
ATOM 736 N N . ALA A 1 92 ? 16.062 9.079 -10.591 1.00 61.69 92 ALA A N 1
ATOM 737 C CA . ALA A 1 92 ? 14.754 9.673 -10.876 1.00 61.69 92 ALA A CA 1
ATOM 738 C C . ALA A 1 92 ? 13.775 8.690 -11.560 1.00 61.69 92 ALA A C 1
ATOM 740 O O . ALA A 1 92 ? 12.565 8.796 -11.371 1.00 61.69 92 ALA A O 1
ATOM 741 N N . GLY A 1 93 ? 14.295 7.695 -12.292 1.00 76.06 93 GLY A N 1
ATOM 742 C CA . GLY A 1 93 ? 13.502 6.663 -12.962 1.00 76.06 93 GLY A CA 1
ATOM 743 C C . GLY A 1 93 ? 12.819 5.643 -12.040 1.00 76.06 93 GLY A C 1
ATOM 744 O O . GLY A 1 93 ? 11.755 5.152 -12.399 1.00 76.06 93 GLY A O 1
ATOM 745 N N . ASP A 1 94 ? 13.358 5.342 -10.851 1.00 78.50 94 ASP A N 1
ATOM 746 C CA . ASP A 1 94 ? 12.796 4.290 -9.980 1.00 78.50 94 ASP A CA 1
ATOM 747 C C . ASP A 1 94 ? 11.433 4.703 -9.400 1.00 78.50 94 ASP A C 1
ATOM 749 O O . ASP A 1 94 ? 10.484 3.919 -9.382 1.00 78.50 94 ASP A O 1
ATOM 753 N N . LYS A 1 95 ? 11.315 5.965 -8.964 1.00 80.94 95 LYS A N 1
ATOM 754 C CA . LYS A 1 95 ? 10.040 6.523 -8.497 1.00 80.94 95 LYS A CA 1
ATOM 755 C C . LYS A 1 95 ? 9.025 6.623 -9.641 1.00 80.94 95 LYS A C 1
ATOM 757 O O . LYS A 1 95 ? 7.864 6.294 -9.435 1.00 80.94 95 LYS A O 1
ATOM 762 N N . GLY A 1 96 ? 9.452 7.065 -10.826 1.00 83.25 96 GLY A N 1
ATOM 763 C CA . GLY A 1 96 ? 8.567 7.166 -11.992 1.00 83.25 96 GLY A CA 1
ATOM 764 C C . GLY A 1 96 ? 7.958 5.814 -12.350 1.00 83.25 96 GLY A C 1
ATOM 765 O O . GLY A 1 96 ? 6.742 5.680 -12.415 1.00 83.25 96 GLY A O 1
ATOM 766 N N . LEU A 1 97 ? 8.803 4.787 -12.427 1.00 83.31 97 LEU A N 1
ATOM 767 C CA . LEU A 1 97 ? 8.399 3.435 -12.783 1.00 83.31 97 LEU A CA 1
ATOM 768 C C . LEU A 1 97 ? 7.320 2.856 -11.855 1.00 83.31 97 LEU A C 1
ATOM 770 O O . LEU A 1 97 ? 6.349 2.264 -12.320 1.00 83.31 97 LEU A O 1
ATOM 774 N N . ILE A 1 98 ? 7.487 2.996 -10.537 1.00 85.12 98 ILE A N 1
ATOM 775 C CA . ILE A 1 98 ? 6.500 2.460 -9.595 1.00 85.12 98 ILE A CA 1
ATOM 776 C C . ILE A 1 98 ? 5.200 3.276 -9.606 1.00 85.12 98 ILE A C 1
ATOM 778 O O . ILE A 1 98 ? 4.125 2.690 -9.498 1.00 85.12 98 ILE A O 1
ATOM 782 N N . CYS A 1 99 ? 5.276 4.599 -9.799 1.00 86.06 99 CYS A N 1
ATOM 783 C CA . CYS A 1 99 ? 4.095 5.449 -9.955 1.00 86.06 99 CYS A CA 1
ATOM 784 C C . CYS A 1 99 ? 3.314 5.131 -11.241 1.00 86.06 99 CYS A C 1
ATOM 786 O O . CYS A 1 99 ? 2.085 5.127 -11.209 1.00 86.06 99 CYS A O 1
ATOM 788 N N . ASP A 1 100 ? 4.003 4.816 -12.342 1.00 86.56 100 ASP A N 1
ATOM 789 C CA . ASP A 1 100 ? 3.367 4.424 -13.605 1.00 86.56 100 ASP A CA 1
ATOM 790 C C . ASP A 1 100 ? 2.562 3.132 -13.447 1.00 86.56 100 ASP A C 1
ATOM 792 O O . ASP A 1 100 ? 1.407 3.074 -13.861 1.00 86.56 100 ASP A O 1
ATOM 796 N N . VAL A 1 101 ? 3.130 2.121 -12.778 1.00 86.50 101 VAL A N 1
ATOM 797 C CA . VAL A 1 101 ? 2.402 0.880 -12.460 1.00 86.50 101 VAL A CA 1
ATOM 798 C C . VAL A 1 101 ? 1.224 1.162 -11.528 1.00 86.50 101 VAL A C 1
ATOM 800 O O . VAL A 1 101 ? 0.154 0.587 -11.713 1.00 86.50 101 VAL A O 1
ATOM 803 N N . MET A 1 102 ? 1.398 2.057 -10.547 1.00 86.44 102 MET A N 1
ATOM 804 C CA . MET A 1 102 ? 0.349 2.408 -9.587 1.00 86.44 102 MET A CA 1
ATOM 805 C C . MET A 1 102 ? -0.897 3.028 -10.217 1.00 86.44 102 MET A C 1
ATOM 807 O O . MET A 1 102 ? -2.001 2.746 -9.753 1.00 86.44 102 MET A O 1
ATOM 811 N N . ARG A 1 103 ? -0.726 3.841 -11.263 1.00 85.62 103 ARG A N 1
ATOM 812 C CA . ARG A 1 103 ? -1.828 4.493 -11.988 1.00 85.62 103 ARG A CA 1
ATOM 813 C C . ARG A 1 103 ? -2.837 3.490 -12.544 1.00 85.62 103 ARG A C 1
ATOM 815 O O . ARG A 1 103 ? -4.033 3.756 -12.581 1.00 85.62 103 ARG A O 1
ATOM 822 N N . ASP A 1 104 ? -2.352 2.326 -12.961 1.00 84.62 104 ASP A N 1
ATOM 823 C CA . ASP A 1 104 ? -3.171 1.336 -13.651 1.00 84.62 104 ASP A CA 1
ATOM 824 C C . ASP A 1 104 ? -3.724 0.270 -12.684 1.00 84.62 104 ASP A C 1
ATOM 826 O O . ASP A 1 104 ? -4.314 -0.723 -13.123 1.00 84.62 104 ASP A O 1
ATOM 830 N N . LEU A 1 105 ? -3.530 0.436 -11.369 1.00 87.56 105 LEU A N 1
ATOM 831 C CA . LEU A 1 105 ? -4.009 -0.501 -10.355 1.00 87.56 105 LEU A CA 1
ATOM 832 C C . LEU A 1 105 ? -5.512 -0.375 -10.130 1.00 87.56 105 LEU A C 1
ATOM 834 O O . LEU A 1 105 ? -6.077 0.710 -10.021 1.00 87.56 105 LEU A O 1
ATOM 838 N N . SER A 1 106 ? -6.150 -1.520 -9.946 1.00 88.75 106 SER A N 1
ATOM 839 C CA . SER A 1 106 ? -7.542 -1.622 -9.535 1.00 88.75 106 SER A CA 1
ATOM 840 C C . SER A 1 106 ? -7.665 -2.700 -8.457 1.00 88.75 106 SER A C 1
ATOM 842 O O . SER A 1 106 ? -6.894 -3.654 -8.447 1.00 88.75 106 SER A O 1
ATOM 844 N N . CYS A 1 107 ? -8.599 -2.567 -7.516 1.00 89.12 107 CYS A N 1
ATOM 845 C CA . CYS A 1 107 ? -8.950 -3.645 -6.592 1.00 89.12 107 CYS A CA 1
ATOM 846 C C . CYS A 1 107 ? -10.462 -3.645 -6.403 1.00 89.12 107 CYS A C 1
ATOM 848 O O . CYS A 1 107 ? -11.022 -2.622 -6.019 1.00 89.12 107 CYS A O 1
ATOM 850 N N . ALA A 1 108 ? -11.119 -4.781 -6.640 1.00 87.69 108 ALA A N 1
ATOM 851 C CA . ALA A 1 108 ? -12.579 -4.865 -6.575 1.00 87.69 108 ALA A CA 1
ATOM 852 C C . ALA A 1 108 ? -13.136 -4.535 -5.178 1.00 87.69 108 ALA A C 1
ATOM 854 O O . ALA A 1 108 ? -14.153 -3.859 -5.061 1.00 87.69 108 ALA A O 1
ATOM 855 N N . HIS A 1 109 ? -12.455 -4.984 -4.120 1.00 86.62 109 HIS A N 1
ATOM 856 C CA . HIS A 1 109 ? -12.900 -4.793 -2.735 1.00 86.62 109 HIS A CA 1
ATOM 857 C C . HIS A 1 109 ? -12.382 -3.506 -2.087 1.00 86.62 109 HIS A C 1
ATOM 859 O O . HIS A 1 109 ? -12.950 -3.061 -1.096 1.00 86.62 109 HIS A O 1
ATOM 865 N N . PHE A 1 110 ? -11.305 -2.929 -2.629 1.00 89.38 110 PHE A N 1
ATOM 866 C CA . PHE A 1 110 ? -10.641 -1.751 -2.068 1.00 89.38 110 PHE A CA 1
ATOM 867 C C . PHE A 1 110 ? -10.304 -0.673 -3.130 1.00 89.38 110 PHE A C 1
ATOM 869 O O . PHE A 1 110 ? -9.165 -0.194 -3.183 1.00 89.38 110 PHE A O 1
ATOM 876 N N . PRO A 1 111 ? -11.244 -0.282 -4.017 1.00 88.38 111 PRO A N 1
ATOM 877 C CA . PRO A 1 111 ? -10.962 0.655 -5.106 1.00 88.38 111 PRO A CA 1
ATOM 878 C C . PRO A 1 111 ? -10.573 2.073 -4.647 1.00 88.38 111 PRO A C 1
ATOM 880 O O . PRO A 1 111 ? -9.756 2.726 -5.300 1.00 88.38 111 PRO A O 1
ATOM 883 N N . LYS A 1 112 ? -11.129 2.588 -3.544 1.00 88.62 112 LYS A N 1
ATOM 884 C CA . LYS A 1 112 ? -10.825 3.937 -3.035 1.00 88.62 112 LYS A CA 1
ATOM 885 C C . LYS A 1 112 ? -9.516 3.938 -2.245 1.00 88.62 112 LYS A C 1
ATOM 887 O O . LYS A 1 112 ? -8.790 4.926 -2.327 1.00 88.62 112 LYS A O 1
ATOM 892 N N . LEU A 1 113 ? -9.156 2.837 -1.576 1.00 90.00 113 LEU A N 1
ATOM 893 C CA . LEU A 1 113 ? -7.812 2.664 -1.006 1.00 90.00 113 LEU A CA 1
ATOM 894 C C . LEU A 1 113 ? -6.729 2.711 -2.091 1.00 90.00 113 LEU A C 1
ATOM 896 O O . LEU A 1 113 ? -5.732 3.410 -1.925 1.00 90.00 113 LEU A O 1
ATOM 900 N N . VAL A 1 114 ? -6.930 2.006 -3.209 1.00 90.00 114 VAL A N 1
ATOM 901 C CA . VAL A 1 114 ? -5.979 2.026 -4.334 1.00 90.00 114 VAL A CA 1
ATOM 902 C C . VAL A 1 114 ? -5.814 3.448 -4.881 1.00 90.00 114 VAL A C 1
ATOM 904 O O . VAL A 1 114 ? -4.688 3.931 -4.980 1.00 90.00 114 VAL A O 1
ATOM 907 N N . ARG A 1 115 ? -6.920 4.170 -5.117 1.00 89.25 115 ARG A N 1
ATOM 908 C CA . ARG A 1 115 ? -6.885 5.584 -5.545 1.00 89.25 115 ARG A CA 1
ATOM 909 C C . ARG A 1 115 ? -6.216 6.509 -4.526 1.00 89.25 115 ARG A C 1
ATOM 911 O O . ARG A 1 115 ? -5.550 7.469 -4.899 1.00 89.25 115 ARG A O 1
ATOM 918 N N . LEU A 1 116 ? -6.404 6.257 -3.232 1.00 89.88 116 LEU A N 1
ATOM 919 C CA . LEU A 1 116 ? -5.754 7.026 -2.172 1.00 89.88 116 LEU A CA 1
ATOM 920 C C . LEU A 1 116 ? -4.230 6.848 -2.219 1.00 89.88 116 LEU A C 1
ATOM 922 O O . LEU A 1 116 ? -3.499 7.832 -2.141 1.00 89.88 116 LEU A O 1
ATOM 926 N N . ILE A 1 117 ? -3.757 5.609 -2.374 1.00 90.88 117 ILE A N 1
ATOM 927 C CA . ILE A 1 117 ? -2.326 5.291 -2.484 1.00 90.88 117 ILE A CA 1
ATOM 928 C C . ILE A 1 117 ? -1.722 5.925 -3.741 1.00 90.88 117 ILE A C 1
ATOM 930 O O . ILE A 1 117 ? -0.649 6.521 -3.655 1.00 90.88 117 ILE A O 1
ATOM 934 N N . GLU A 1 118 ? -2.422 5.858 -4.875 1.00 90.25 118 GLU A N 1
ATOM 935 C CA . GLU A 1 118 ? -2.011 6.491 -6.134 1.00 90.25 118 GLU A CA 1
ATOM 936 C C . GLU A 1 118 ? -1.778 8.002 -5.959 1.00 90.25 118 GLU A C 1
ATOM 938 O O . GLU A 1 118 ? -0.702 8.513 -6.276 1.00 90.25 118 GLU A O 1
ATOM 943 N N . ARG A 1 119 ? -2.748 8.711 -5.371 1.00 89.44 119 ARG A N 1
ATOM 944 C CA . ARG A 1 119 ? -2.660 10.158 -5.109 1.00 89.44 119 ARG A CA 1
ATOM 945 C C . ARG A 1 119 ? -1.481 10.518 -4.204 1.00 89.44 119 ARG A C 1
ATOM 947 O O . ARG A 1 119 ? -0.736 11.456 -4.488 1.00 89.44 119 ARG A O 1
ATOM 954 N N . ILE A 1 120 ? -1.261 9.742 -3.139 1.00 89.69 120 ILE A N 1
ATOM 955 C CA . ILE A 1 120 ? -0.107 9.931 -2.245 1.00 89.69 120 ILE A CA 1
ATOM 956 C C . ILE A 1 120 ? 1.207 9.709 -3.007 1.00 89.69 120 ILE A C 1
ATOM 958 O O . ILE A 1 120 ? 2.144 10.494 -2.860 1.00 89.69 120 ILE A O 1
ATOM 962 N N . ALA A 1 121 ? 1.288 8.672 -3.845 1.00 87.88 121 ALA A N 1
ATOM 963 C CA . ALA A 1 121 ? 2.475 8.375 -4.645 1.00 87.88 121 ALA A CA 1
ATOM 964 C C . ALA A 1 121 ? 2.797 9.483 -5.667 1.00 87.88 121 ALA A C 1
ATOM 966 O O . ALA A 1 121 ? 3.971 9.780 -5.916 1.00 87.88 121 ALA A O 1
ATOM 967 N N . GLN A 1 122 ? 1.764 10.149 -6.194 1.00 87.38 122 GLN A N 1
ATOM 968 C CA . GLN A 1 122 ? 1.867 11.325 -7.066 1.00 87.38 122 GLN A CA 1
ATOM 969 C C . GLN A 1 122 ? 2.287 12.608 -6.320 1.00 87.38 122 GLN A C 1
ATOM 971 O O . GLN A 1 122 ? 2.570 13.622 -6.956 1.00 87.38 122 GLN A O 1
ATOM 976 N N . GLY A 1 123 ? 2.420 12.563 -4.989 1.00 84.25 123 GLY A N 1
ATOM 977 C CA . GLY A 1 123 ? 2.889 13.681 -4.166 1.00 84.25 123 GLY A CA 1
ATOM 978 C C . GLY A 1 123 ? 1.775 14.564 -3.613 1.00 84.25 12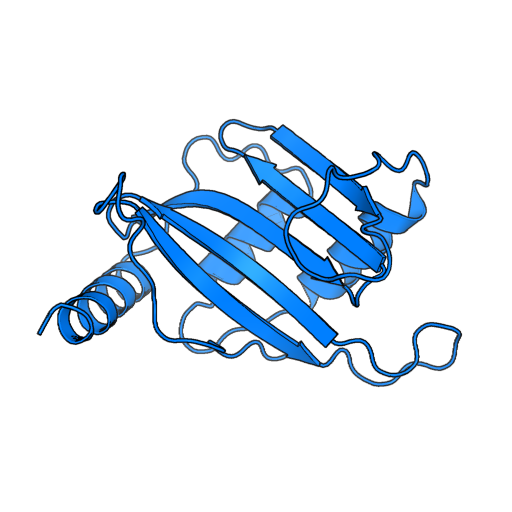3 GLY A C 1
ATOM 979 O O . GLY A 1 123 ? 2.055 15.664 -3.138 1.00 84.25 123 GLY A O 1
ATOM 980 N N . GLU A 1 124 ? 0.522 14.108 -3.655 1.00 86.06 124 GLU A N 1
ATOM 981 C CA . GLU A 1 124 ? -0.574 14.855 -3.057 1.00 86.06 124 GLU A CA 1
ATOM 982 C C . GLU A 1 124 ? -0.470 14.864 -1.523 1.00 86.06 124 GLU A C 1
ATOM 984 O O . GLU A 1 124 ? -0.325 13.829 -0.866 1.00 86.06 124 GLU A O 1
ATOM 989 N N . MET A 1 125 ? -0.568 16.059 -0.938 1.00 77.69 125 MET A N 1
ATOM 990 C CA . MET A 1 125 ? -0.525 16.257 0.509 1.00 77.69 125 MET A CA 1
ATOM 991 C C . MET A 1 125 ? -1.884 15.933 1.129 1.00 77.69 125 MET A C 1
ATOM 993 O O . MET A 1 125 ? -2.763 16.787 1.234 1.00 77.69 125 MET A O 1
ATOM 997 N N . ILE A 1 126 ? -2.048 14.689 1.572 1.00 77.69 126 ILE A N 1
ATOM 998 C CA . ILE A 1 126 ? -3.269 14.224 2.233 1.00 77.69 126 ILE A CA 1
ATOM 999 C C . ILE A 1 126 ? -3.026 14.179 3.743 1.00 77.69 126 ILE A C 1
ATOM 1001 O O . ILE A 1 126 ? -2.286 13.330 4.236 1.00 77.69 126 ILE A O 1
ATOM 1005 N N . ALA A 1 127 ? -3.646 15.107 4.477 1.00 66.25 127 ALA A N 1
ATOM 1006 C CA . ALA A 1 127 ? -3.436 15.267 5.919 1.00 66.25 127 ALA A CA 1
ATOM 1007 C C . ALA A 1 127 ? -3.923 14.057 6.740 1.00 66.25 127 ALA A C 1
ATOM 1009 O O . ALA A 1 127 ? -3.257 13.653 7.689 1.00 66.25 127 ALA A O 1
ATOM 1010 N N . CYS A 1 128 ? -5.049 13.455 6.342 1.00 68.06 128 CYS A N 1
ATOM 1011 C CA . CYS A 1 128 ? -5.630 12.275 6.987 1.00 68.06 128 CYS A CA 1
ATOM 1012 C C . CYS A 1 128 ? -6.074 11.259 5.923 1.00 68.06 128 CYS A C 1
ATOM 1014 O O . CYS A 1 128 ? -7.249 11.252 5.545 1.00 68.06 128 CYS A O 1
ATOM 1016 N N . PRO A 1 129 ? -5.156 10.425 5.402 1.00 78.81 129 PRO A N 1
ATOM 1017 C CA . PRO A 1 129 ? -5.503 9.381 4.447 1.00 78.81 129 PRO A CA 1
ATOM 1018 C C . PRO A 1 129 ? -6.509 8.406 5.065 1.00 78.81 129 PRO A C 1
ATOM 1020 O O . PRO A 1 129 ? -6.186 7.673 6.002 1.00 78.81 129 PRO A O 1
ATOM 1023 N N . ARG A 1 130 ? -7.743 8.424 4.559 1.00 83.19 130 ARG A N 1
ATOM 1024 C CA . ARG A 1 130 ? -8.872 7.715 5.159 1.00 83.19 130 ARG A CA 1
ATOM 1025 C C . ARG A 1 130 ? -9.525 6.766 4.156 1.00 83.19 130 ARG A C 1
ATOM 1027 O O . ARG A 1 130 ? -9.843 7.183 3.044 1.00 83.19 130 ARG A O 1
ATOM 1034 N N . LEU A 1 131 ? -9.773 5.525 4.569 1.00 81.56 131 LEU A N 1
ATOM 1035 C CA . LEU A 1 131 ? -10.697 4.620 3.887 1.00 81.56 131 LEU A CA 1
ATOM 1036 C C . LEU A 1 131 ? -12.127 5.152 3.982 1.00 81.56 131 LEU A C 1
ATOM 1038 O O . LEU A 1 131 ? -12.545 5.720 4.997 1.00 81.56 131 LEU A O 1
ATOM 1042 N N . ALA A 1 132 ? -12.888 4.963 2.911 1.00 76.88 132 ALA A N 1
ATOM 1043 C CA . ALA A 1 132 ? -14.279 5.390 2.866 1.00 76.88 132 ALA A CA 1
ATOM 1044 C C . ALA A 1 132 ? -15.223 4.286 3.368 1.00 76.88 132 ALA A C 1
ATOM 1046 O O . ALA A 1 132 ? -14.896 3.108 3.258 1.00 76.88 132 ALA A O 1
ATOM 1047 N N . GLY A 1 133 ? -16.412 4.695 3.834 1.00 77.06 133 GLY A N 1
ATOM 1048 C CA . GLY A 1 133 ? -17.455 3.876 4.484 1.00 77.06 133 GLY A CA 1
ATOM 1049 C C . GLY A 1 133 ? -17.454 2.387 4.135 1.00 77.06 133 GLY A C 1
ATOM 1050 O O . GLY A 1 133 ? -16.977 1.589 4.925 1.00 77.06 133 GLY A O 1
ATOM 1051 N N . GLU A 1 134 ? -17.893 2.022 2.930 1.00 83.94 134 GLU A N 1
ATOM 1052 C CA . GLU A 1 134 ? -18.062 0.611 2.530 1.00 83.94 134 GLU A CA 1
ATOM 1053 C C . GLU A 1 134 ? -16.778 -0.234 2.616 1.00 83.94 134 GLU A C 1
ATOM 1055 O O . GLU A 1 134 ? -16.836 -1.421 2.923 1.00 83.94 134 GLU A O 1
ATOM 1060 N N . GLU A 1 135 ? -15.607 0.355 2.359 1.00 83.81 135 GLU A N 1
ATOM 1061 C CA . GLU A 1 135 ? -14.332 -0.367 2.457 1.00 83.81 135 GLU A CA 1
ATOM 1062 C C . GLU A 1 135 ? -13.879 -0.520 3.908 1.00 83.81 135 GLU A C 1
ATOM 1064 O O . GLU A 1 135 ? -13.289 -1.539 4.258 1.00 83.81 135 GLU A O 1
ATOM 1069 N N . ALA A 1 136 ? -14.152 0.483 4.748 1.00 84.31 136 ALA A N 1
ATOM 1070 C CA . ALA A 1 136 ? -13.897 0.406 6.181 1.00 84.31 136 ALA A CA 1
ATOM 1071 C C . ALA A 1 136 ? -14.803 -0.649 6.836 1.00 84.31 136 ALA A C 1
ATOM 1073 O O . ALA A 1 136 ? -14.324 -1.460 7.626 1.00 84.31 136 ALA A O 1
ATOM 1074 N N . ASP A 1 137 ? -16.078 -0.699 6.439 1.00 85.50 137 ASP A N 1
ATOM 1075 C CA . ASP A 1 137 ? -17.039 -1.707 6.894 1.00 85.50 137 ASP A CA 1
ATOM 1076 C C . ASP A 1 137 ? -16.624 -3.111 6.436 1.00 85.50 137 ASP A C 1
ATOM 1078 O O . ASP A 1 137 ? -16.603 -4.056 7.230 1.00 85.50 137 ASP A O 1
ATOM 1082 N N . TYR A 1 138 ? -16.220 -3.253 5.168 1.00 86.38 138 TYR A N 1
ATOM 1083 C CA . TYR A 1 138 ? -15.701 -4.515 4.644 1.00 86.38 138 TYR A CA 1
ATOM 1084 C C . TYR A 1 138 ? -14.449 -4.965 5.400 1.00 86.38 138 TYR A C 1
ATOM 1086 O O . TYR A 1 138 ? -14.352 -6.131 5.786 1.00 86.38 138 TYR A O 1
ATOM 1094 N N . LEU A 1 139 ? -13.518 -4.042 5.658 1.00 84.81 139 LEU A N 1
ATOM 1095 C CA . LEU A 1 139 ? -12.299 -4.305 6.411 1.00 84.81 139 LEU A CA 1
ATOM 1096 C C . LEU A 1 139 ? -12.597 -4.740 7.855 1.00 84.81 139 LEU A C 1
ATOM 1098 O O . LEU A 1 139 ? -12.013 -5.712 8.330 1.00 84.81 139 LEU A O 1
ATOM 1102 N N . ALA A 1 140 ? -13.533 -4.074 8.533 1.00 83.00 140 ALA A N 1
ATOM 1103 C CA . ALA A 1 140 ? -13.980 -4.451 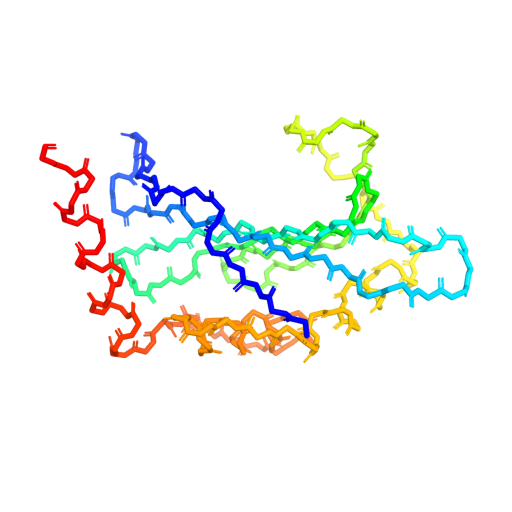9.871 1.00 83.00 140 ALA A CA 1
ATOM 1104 C C . ALA A 1 140 ? -14.619 -5.852 9.890 1.00 83.00 140 ALA A C 1
ATOM 1106 O O . ALA A 1 140 ? -14.324 -6.656 10.776 1.00 83.00 140 ALA A O 1
ATOM 1107 N N . HIS A 1 141 ? -15.432 -6.184 8.882 1.00 85.06 141 HIS A N 1
ATOM 1108 C CA . HIS A 1 141 ? -16.046 -7.509 8.740 1.00 85.06 141 HIS A CA 1
ATOM 1109 C C . HIS A 1 141 ? -15.012 -8.621 8.551 1.00 85.06 141 HIS A C 1
ATOM 1111 O O . HIS A 1 141 ? -15.061 -9.640 9.241 1.00 85.06 141 HIS A O 1
ATOM 1117 N N . ILE A 1 142 ? -14.052 -8.443 7.638 1.00 83.62 142 ILE A N 1
ATOM 1118 C CA . ILE A 1 142 ? -13.005 -9.453 7.422 1.00 83.62 142 ILE A CA 1
ATOM 1119 C C . ILE A 1 142 ? -12.049 -9.554 8.617 1.00 83.62 142 ILE A C 1
ATOM 1121 O O . ILE A 1 142 ? -11.576 -10.649 8.899 1.00 83.62 142 ILE A O 1
ATOM 1125 N N . ALA A 1 143 ? -11.815 -8.468 9.360 1.00 75.69 143 ALA A N 1
ATOM 1126 C CA . ALA A 1 143 ? -11.036 -8.485 10.599 1.00 75.69 143 ALA A CA 1
ATOM 1127 C C . ALA A 1 143 ? -11.745 -9.254 11.723 1.00 75.69 143 ALA A C 1
ATOM 1129 O O . ALA A 1 143 ? -11.117 -10.031 12.441 1.00 75.69 143 ALA A O 1
ATOM 1130 N N . GLY A 1 144 ? -13.068 -9.095 11.835 1.00 68.25 144 GLY A N 1
ATOM 1131 C CA . GLY A 1 144 ? -13.896 -9.832 12.790 1.00 68.25 144 GLY A CA 1
ATOM 1132 C C . GLY A 1 144 ? -13.859 -11.349 12.591 1.00 68.25 144 GLY A C 1
ATOM 1133 O O . GLY A 1 144 ? -14.035 -12.082 13.553 1.00 68.25 144 GLY A O 1
ATOM 1134 N N . LYS A 1 145 ? -13.565 -11.831 11.377 1.00 62.78 145 LYS A N 1
ATOM 1135 C CA . LYS A 1 145 ? -13.402 -13.266 11.078 1.00 62.78 145 LYS A CA 1
ATOM 1136 C C . LYS A 1 145 ? -12.027 -13.837 11.437 1.00 62.78 145 LYS A C 1
ATOM 1138 O O . LYS A 1 145 ? -11.886 -15.052 11.460 1.00 62.78 145 LYS A O 1
ATOM 1143 N N . VAL A 1 146 ? -11.021 -12.989 11.661 1.00 57.22 146 VAL A N 1
ATOM 1144 C CA . VAL A 1 146 ? -9.642 -13.405 11.991 1.00 57.22 146 VAL A CA 1
ATOM 1145 C C . VAL A 1 146 ? -9.440 -13.535 13.509 1.00 57.22 146 VAL A C 1
ATOM 1147 O O . VAL A 1 146 ? -8.533 -14.236 13.945 1.00 57.22 146 VAL A O 1
ATOM 1150 N N . ASN A 1 147 ? -10.301 -12.901 14.313 1.00 48.22 147 ASN A N 1
ATOM 1151 C CA . ASN A 1 147 ? -10.254 -12.915 15.782 1.00 48.22 147 ASN A CA 1
ATOM 1152 C C . ASN A 1 147 ? -11.193 -13.958 16.435 1.00 48.22 147 ASN A C 1
ATOM 1154 O O . ASN A 1 147 ? -11.518 -13.809 17.615 1.00 48.22 147 ASN A O 1
ATOM 1158 N N . VAL A 1 148 ? -11.649 -14.975 15.689 1.00 40.09 148 VAL A N 1
ATOM 1159 C CA . VAL A 1 148 ? -12.508 -16.078 16.180 1.00 40.09 148 VAL A CA 1
ATOM 1160 C C . VAL A 1 148 ? -11.773 -17.405 16.078 1.00 40.09 148 VAL A C 1
ATOM 1162 O O . VAL A 1 148 ? -11.183 -17.654 15.004 1.00 40.09 148 VAL A O 1
#